Protein AF-A0A1V5ALS2-F1 (afdb_monomer_lite)

Secondary structure (DSSP, 8-state):
-EE-TT--EE-----SS----TTSHHHHHHHHTT--HHHHHHHHHHHHH---

Foldseek 3Di:
DDADPVRDDDDDDDDPDFDLPCPGPVNVVCVVVPHHSVNVVVVVVVVVPDDD

Structure (mmCIF, N/CA/C/O backbone):
data_AF-A0A1V5ALS2-F1
#
_entry.id   AF-A0A1V5ALS2-F1
#
loop_
_atom_site.group_PDB
_atom_site.id
_atom_site.type_symbol
_atom_site.label_atom_id
_atom_site.label_alt_id
_atom_site.label_comp_id
_atom_site.label_asym_id
_atom_site.label_entity_id
_atom_site.label_seq_id
_atom_site.pdbx_PDB_ins_code
_atom_site.Cartn_x
_atom_site.Cartn_y
_atom_site.Cartn_z
_atom_site.occupancy
_atom_site.B_iso_or_equiv
_atom_site.auth_seq_id
_atom_site.auth_comp_id
_atom_site.auth_asym_id
_atom_site.auth_atom_id
_atom_site.pdbx_PDB_model_num
ATOM 1 N N . MET A 1 1 ? -8.171 6.455 8.323 1.00 92.88 1 MET A N 1
ATOM 2 C CA . MET A 1 1 ? -9.580 6.620 8.761 1.00 92.88 1 MET A CA 1
ATOM 3 C C . MET A 1 1 ? -9.646 6.665 10.277 1.00 92.88 1 MET A C 1
ATOM 5 O O . MET A 1 1 ? -8.730 6.169 10.923 1.00 92.88 1 MET A O 1
ATOM 9 N N . ARG A 1 2 ? -10.701 7.244 10.847 1.00 96.88 2 ARG A N 1
ATOM 10 C CA . ARG A 1 2 ? -10.934 7.251 12.296 1.00 96.88 2 ARG A CA 1
ATOM 11 C C . ARG A 1 2 ? -12.386 6.890 12.582 1.00 96.88 2 ARG A C 1
ATOM 13 O O . ARG A 1 2 ? -13.260 7.289 11.820 1.00 96.88 2 ARG A O 1
ATOM 20 N N . LEU A 1 3 ? -12.626 6.132 13.645 1.00 97.94 3 LEU A N 1
ATOM 21 C CA . LEU A 1 3 ? -13.977 5.836 14.118 1.00 97.94 3 LEU A CA 1
ATOM 22 C C . LEU A 1 3 ? -14.406 6.903 15.134 1.00 97.94 3 LEU A C 1
ATOM 24 O O . LEU A 1 3 ? -13.579 7.334 15.941 1.00 97.94 3 LEU A O 1
ATOM 28 N N . ASN A 1 4 ? -15.664 7.344 15.077 1.00 96.94 4 ASN A N 1
ATOM 29 C CA . ASN A 1 4 ? -16.264 8.134 16.156 1.00 96.94 4 ASN A CA 1
ATOM 30 C C . ASN A 1 4 ? -16.663 7.222 17.342 1.00 96.94 4 ASN A C 1
ATOM 32 O O . ASN A 1 4 ? -16.456 6.009 17.297 1.00 96.94 4 ASN A O 1
ATOM 36 N N . GLU A 1 5 ? -17.251 7.797 18.393 1.00 97.62 5 GLU A N 1
ATOM 37 C CA . GLU A 1 5 ? -17.699 7.055 19.589 1.00 97.62 5 GLU A CA 1
ATOM 38 C C . GLU A 1 5 ? -18.759 5.980 19.285 1.00 97.62 5 GLU A C 1
ATOM 40 O O . GLU A 1 5 ? -18.858 4.983 19.993 1.00 97.62 5 GLU A O 1
ATOM 45 N N . GLU A 1 6 ? -19.506 6.141 18.193 1.00 97.94 6 GLU A N 1
ATOM 46 C CA . GLU A 1 6 ? -20.527 5.203 17.711 1.00 97.94 6 GLU A CA 1
ATOM 47 C C . GLU A 1 6 ? -19.952 4.151 16.741 1.00 97.94 6 GLU A C 1
ATOM 49 O O . GLU A 1 6 ? -20.694 3.365 16.154 1.00 97.94 6 GLU A O 1
ATOM 54 N N . GLY A 1 7 ? -18.632 4.140 16.519 1.00 97.75 7 GLY A N 1
ATOM 55 C CA . GLY A 1 7 ? -17.971 3.234 15.578 1.00 97.75 7 GLY A CA 1
ATOM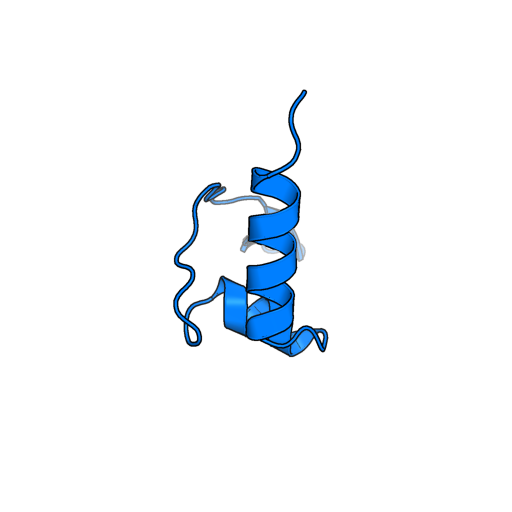 56 C C . GLY A 1 7 ? -18.129 3.620 14.103 1.00 97.75 7 GLY A C 1
ATOM 57 O O . GLY A 1 7 ? -17.716 2.864 13.223 1.00 97.75 7 GLY A O 1
ATOM 58 N N . ARG A 1 8 ? -18.696 4.791 13.791 1.00 97.88 8 ARG A N 1
ATOM 59 C CA . ARG A 1 8 ? -18.864 5.266 12.414 1.00 97.88 8 ARG A CA 1
ATOM 60 C C . ARG A 1 8 ? -17.516 5.706 11.832 1.00 97.88 8 ARG A C 1
ATOM 62 O O . ARG A 1 8 ? -16.829 6.517 12.457 1.00 97.88 8 ARG A O 1
ATOM 69 N N . PRO A 1 9 ? -17.124 5.227 10.638 1.00 97.69 9 PRO A N 1
ATOM 70 C CA . PRO A 1 9 ? -15.870 5.623 10.017 1.00 97.69 9 PRO A CA 1
ATOM 71 C C . PRO A 1 9 ? -15.944 7.019 9.394 1.00 97.69 9 PRO A C 1
ATOM 73 O O . PRO A 1 9 ? -16.899 7.364 8.701 1.00 97.69 9 PRO A O 1
ATOM 76 N N . HIS A 1 10 ? -14.878 7.791 9.588 1.00 97.75 10 HIS A N 1
ATOM 77 C CA . HIS A 1 10 ? -14.644 9.088 8.966 1.00 97.75 10 HIS A CA 1
ATOM 78 C C . HIS A 1 10 ? -13.284 9.106 8.251 1.00 97.75 10 HIS A C 1
ATOM 80 O O . HIS A 1 10 ? -12.271 8.598 8.758 1.00 97.75 10 HIS A O 1
ATOM 86 N N . ILE A 1 11 ? -13.266 9.695 7.051 1.00 96.69 11 ILE A N 1
ATOM 87 C CA . ILE A 1 11 ? -12.040 9.962 6.290 1.00 96.69 11 ILE A CA 1
ATOM 88 C C . ILE A 1 11 ? -11.328 11.140 6.954 1.00 96.69 11 ILE A C 1
ATOM 90 O O . ILE A 1 11 ? -11.955 12.141 7.286 1.00 96.69 11 ILE A O 1
ATOM 94 N N . ILE A 1 12 ? -10.025 10.987 7.174 1.00 96.19 12 ILE A N 1
ATOM 95 C CA . ILE A 1 12 ? -9.175 12.023 7.780 1.00 96.19 12 ILE A CA 1
ATOM 96 C C . ILE A 1 12 ? -8.229 12.645 6.758 1.00 96.19 12 ILE A C 1
ATOM 98 O O . ILE A 1 12 ? -7.885 13.811 6.882 1.00 96.19 12 ILE A O 1
ATOM 102 N N . ASP A 1 13 ? -7.821 11.851 5.773 1.00 95.94 13 ASP A N 1
ATOM 103 C CA . ASP A 1 13 ? -6.897 12.219 4.716 1.00 95.94 13 ASP A CA 1
ATOM 104 C C . ASP A 1 13 ? -7.019 11.197 3.579 1.00 95.94 13 ASP A C 1
ATOM 106 O O . ASP A 1 13 ? -7.447 10.055 3.806 1.00 95.94 13 ASP A O 1
ATOM 110 N N . VAL A 1 14 ? -6.638 11.618 2.379 1.00 95.56 14 VAL A N 1
ATOM 111 C CA . VAL A 1 14 ? -6.459 10.770 1.204 1.00 95.56 14 VAL A CA 1
ATOM 112 C C . VAL A 1 14 ? -5.099 11.122 0.624 1.00 95.56 14 VAL A C 1
ATOM 114 O O . VAL A 1 14 ? -4.924 12.209 0.082 1.00 95.56 14 VAL A O 1
ATOM 117 N N . ASN A 1 15 ? -4.149 10.193 0.716 1.00 95.69 15 ASN A N 1
ATOM 118 C CA . ASN A 1 15 ? -2.846 10.346 0.086 1.00 95.69 15 ASN A CA 1
ATOM 119 C C . ASN A 1 15 ? -2.843 9.612 -1.268 1.00 95.69 15 ASN A C 1
ATOM 121 O O . ASN A 1 15 ? -2.775 8.383 -1.271 1.00 95.69 15 ASN A O 1
ATOM 125 N N . PRO A 1 16 ? -2.931 10.325 -2.406 1.00 95.81 16 PRO A N 1
ATOM 126 C CA . PRO A 1 16 ? -2.943 9.705 -3.729 1.00 95.81 16 PRO A CA 1
ATOM 127 C C . PRO A 1 16 ? -1.565 9.196 -4.180 1.00 95.81 16 PRO A C 1
ATOM 129 O O . PRO A 1 16 ? -1.506 8.399 -5.108 1.00 95.81 16 PRO A O 1
ATOM 132 N N . ASN A 1 17 ? -0.470 9.637 -3.548 1.00 96.44 17 ASN A N 1
ATOM 133 C CA . ASN A 1 17 ? 0.891 9.187 -3.846 1.00 96.44 17 ASN A CA 1
ATOM 134 C C . ASN A 1 17 ? 1.612 8.801 -2.540 1.00 96.44 17 ASN A C 1
ATOM 136 O O . ASN A 1 17 ? 2.469 9.550 -2.056 1.00 96.44 17 ASN A O 1
ATOM 140 N N . PRO A 1 18 ? 1.203 7.688 -1.904 1.00 96.94 18 PRO A N 1
ATOM 141 C CA . PRO A 1 18 ? 1.831 7.211 -0.680 1.00 96.94 18 PRO A CA 1
ATOM 142 C C . PRO A 1 18 ? 3.275 6.766 -0.922 1.00 96.94 18 PRO A C 1
ATOM 144 O O . PRO A 1 18 ? 3.686 6.508 -2.049 1.00 96.94 18 PRO A O 1
ATOM 147 N N . ASP A 1 19 ? 4.039 6.658 0.164 1.00 97.81 19 ASP A N 1
ATOM 148 C CA . ASP A 1 19 ? 5.363 6.042 0.125 1.00 97.81 19 ASP A CA 1
ATOM 149 C C . ASP A 1 19 ? 5.258 4.583 -0.35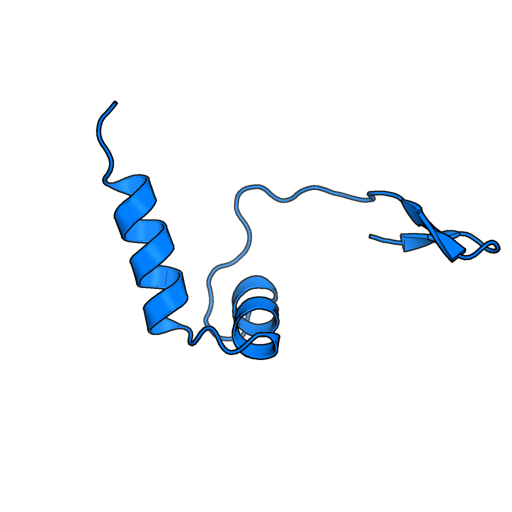7 1.00 97.81 19 ASP A C 1
ATOM 151 O O . ASP A 1 19 ? 4.367 3.839 0.074 1.00 97.81 19 ASP A O 1
ATOM 155 N N . ILE A 1 20 ? 6.158 4.206 -1.265 1.00 96.81 20 ILE A N 1
ATOM 156 C CA . ILE A 1 20 ? 6.221 2.890 -1.907 1.00 96.81 20 ILE A CA 1
ATOM 157 C C . ILE A 1 20 ? 7.404 2.054 -1.413 1.00 96.81 20 ILE A C 1
ATOM 159 O O . ILE A 1 20 ? 7.660 1.004 -1.989 1.00 96.81 20 ILE A O 1
ATOM 163 N N . ASP A 1 21 ? 8.135 2.486 -0.381 1.00 98.38 21 ASP A N 1
ATOM 164 C CA . ASP A 1 21 ? 9.138 1.632 0.263 1.00 98.38 21 ASP A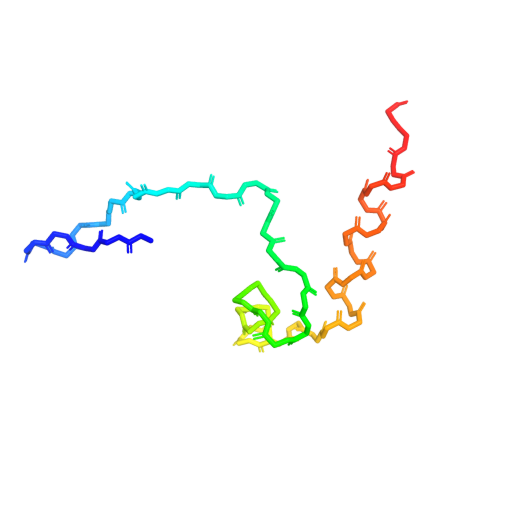 CA 1
ATOM 165 C C . ASP A 1 21 ? 8.521 0.284 0.705 1.00 98.38 21 ASP A C 1
ATOM 167 O O . ASP A 1 21 ? 7.343 0.205 1.074 1.00 98.38 21 ASP A O 1
ATOM 171 N N . CYS A 1 22 ? 9.298 -0.804 0.659 1.00 97.81 22 CYS A N 1
ATOM 172 C CA . CYS A 1 22 ? 8.795 -2.150 0.954 1.00 97.81 22 CYS A CA 1
ATOM 173 C C . CYS A 1 22 ? 8.367 -2.349 2.418 1.00 97.81 22 CYS A C 1
ATOM 175 O O . CYS A 1 22 ? 7.637 -3.301 2.712 1.00 97.81 22 CYS A O 1
ATOM 177 N N . GLU A 1 23 ? 8.763 -1.433 3.303 1.00 97.94 23 GLU A N 1
ATOM 178 C CA . GLU A 1 23 ? 8.362 -1.374 4.708 1.00 97.94 23 GLU A CA 1
ATOM 179 C C . GLU A 1 23 ? 7.397 -0.203 4.999 1.00 97.94 23 GLU A C 1
ATOM 181 O O . GLU A 1 23 ? 7.041 0.049 6.153 1.00 97.94 23 GLU A O 1
ATOM 186 N N . ALA A 1 24 ? 6.923 0.510 3.970 1.00 98.19 24 ALA A N 1
ATOM 187 C CA . ALA A 1 24 ? 5.926 1.567 4.111 1.00 98.19 24 ALA A CA 1
ATOM 188 C C . ALA A 1 24 ? 4.498 1.021 4.283 1.00 98.19 24 ALA A C 1
ATOM 190 O O . ALA A 1 24 ? 4.177 -0.137 4.003 1.00 98.19 24 ALA A O 1
ATOM 191 N N . GLY A 1 25 ? 3.589 1.903 4.713 1.00 97.25 25 GLY A N 1
ATOM 192 C CA . GLY A 1 25 ? 2.204 1.544 5.030 1.00 97.25 25 GLY A CA 1
ATOM 193 C C . GLY A 1 25 ? 1.426 0.912 3.869 1.00 97.25 25 GLY A C 1
ATOM 194 O O . GLY A 1 25 ? 0.625 0.010 4.115 1.00 97.25 25 GLY A O 1
ATOM 195 N N . LEU A 1 26 ? 1.672 1.332 2.619 1.00 97.81 26 LEU A N 1
ATOM 196 C CA . LEU A 1 26 ? 1.035 0.726 1.444 1.00 97.81 26 LEU A CA 1
ATOM 197 C C . LEU A 1 26 ? 1.469 -0.738 1.274 1.00 97.81 26 LEU A C 1
ATOM 199 O O . LEU A 1 26 ? 0.618 -1.617 1.140 1.00 97.81 26 LEU A O 1
ATOM 203 N N . ALA A 1 27 ? 2.778 -1.001 1.333 1.00 98.31 27 ALA A N 1
ATOM 204 C CA . ALA A 1 27 ? 3.340 -2.341 1.187 1.00 98.31 27 ALA A CA 1
ATOM 205 C C . ALA A 1 27 ? 2.903 -3.272 2.330 1.00 98.31 27 ALA A C 1
ATOM 207 O O . ALA A 1 27 ? 2.529 -4.420 2.089 1.00 98.31 27 ALA A O 1
ATOM 208 N N . ILE A 1 28 ? 2.864 -2.765 3.567 1.00 98.31 28 ILE A N 1
ATOM 209 C CA . ILE A 1 28 ? 2.363 -3.511 4.731 1.00 98.31 28 ILE A CA 1
ATOM 210 C C . ILE A 1 28 ? 0.884 -3.883 4.549 1.00 98.31 28 ILE A C 1
ATOM 212 O O . ILE A 1 28 ? 0.499 -5.029 4.791 1.00 98.31 28 ILE A O 1
ATOM 216 N N . ALA A 1 29 ? 0.047 -2.939 4.106 1.00 97.94 29 ALA A N 1
ATOM 217 C CA . ALA A 1 29 ? -1.373 -3.190 3.874 1.00 97.94 29 ALA A CA 1
ATOM 218 C C . ALA A 1 29 ? -1.599 -4.226 2.759 1.00 97.94 29 ALA A C 1
ATOM 220 O O . ALA A 1 29 ? -2.395 -5.146 2.944 1.00 97.94 29 ALA A O 1
ATOM 221 N N . ALA A 1 30 ? -0.866 -4.131 1.647 1.00 98.25 30 ALA A N 1
ATOM 222 C CA . ALA A 1 30 ? -0.914 -5.105 0.556 1.00 98.25 30 ALA A CA 1
ATOM 223 C C . ALA A 1 30 ? -0.524 -6.516 1.036 1.00 98.25 30 ALA A C 1
ATOM 225 O O . ALA A 1 30 ? -1.274 -7.477 0.839 1.00 98.25 30 ALA A O 1
ATOM 226 N N . ARG A 1 31 ? 0.580 -6.630 1.786 1.00 98.44 31 ARG A N 1
ATOM 227 C CA . ARG A 1 31 ? 1.041 -7.906 2.355 1.00 98.44 31 ARG A CA 1
ATOM 228 C C . ARG A 1 31 ? 0.011 -8.519 3.304 1.00 98.44 31 ARG A C 1
ATOM 230 O O . ARG A 1 31 ? -0.177 -9.732 3.305 1.00 98.44 31 ARG A O 1
ATOM 237 N N . SER A 1 32 ? -0.714 -7.695 4.069 1.00 98.38 32 SER A N 1
ATOM 238 C CA . SER A 1 32 ? -1.762 -8.169 4.990 1.00 98.38 32 SER A CA 1
ATOM 239 C C . SER A 1 32 ? -2.918 -8.908 4.302 1.00 98.38 32 SER A C 1
ATOM 241 O O . SER A 1 32 ? -3.615 -9.687 4.951 1.00 98.38 32 SER A O 1
ATOM 243 N N . VAL A 1 33 ? -3.098 -8.699 2.993 1.00 98.25 33 VAL A N 1
ATOM 244 C CA . VAL A 1 33 ? -4.104 -9.379 2.164 1.00 98.25 33 VAL A CA 1
ATOM 245 C C . VAL A 1 33 ? -3.481 -10.352 1.152 1.00 98.25 33 VAL A C 1
ATOM 247 O O . VAL A 1 33 ? -4.173 -10.829 0.258 1.00 98.25 33 VAL A O 1
ATOM 250 N N . GLY A 1 34 ? -2.193 -10.683 1.311 1.00 98.31 34 GLY A N 1
ATOM 251 C CA . GLY A 1 34 ? -1.478 -11.666 0.492 1.00 98.31 34 GLY A CA 1
ATOM 252 C C . GLY A 1 34 ? -0.904 -11.131 -0.822 1.00 98.31 34 GLY A C 1
ATOM 253 O O . GLY A 1 34 ? -0.588 -11.928 -1.699 1.00 98.31 34 GLY A O 1
ATOM 254 N N . VAL A 1 35 ? -0.780 -9.810 -0.975 1.00 98.56 35 VAL A N 1
ATOM 255 C CA . VAL A 1 35 ? -0.111 -9.190 -2.129 1.00 98.56 35 VAL A CA 1
ATOM 256 C C . VAL A 1 35 ? 1.336 -8.886 -1.757 1.00 98.56 35 VAL A C 1
ATOM 258 O O . VAL A 1 35 ? 1.603 -8.030 -0.910 1.00 98.56 35 VAL A O 1
ATOM 261 N N . GLU A 1 36 ? 2.276 -9.588 -2.386 1.00 98.44 36 GLU A N 1
ATOM 262 C CA . GLU A 1 36 ? 3.701 -9.389 -2.139 1.00 98.44 36 GLU A CA 1
ATOM 263 C C . GLU A 1 36 ? 4.221 -8.117 -2.818 1.00 98.44 36 GLU A C 1
ATOM 265 O O . GLU A 1 36 ? 3.669 -7.620 -3.801 1.00 98.44 36 GLU A O 1
ATOM 270 N N . TYR A 1 37 ? 5.317 -7.571 -2.287 1.00 98.50 37 TYR A N 1
ATOM 271 C CA . TYR A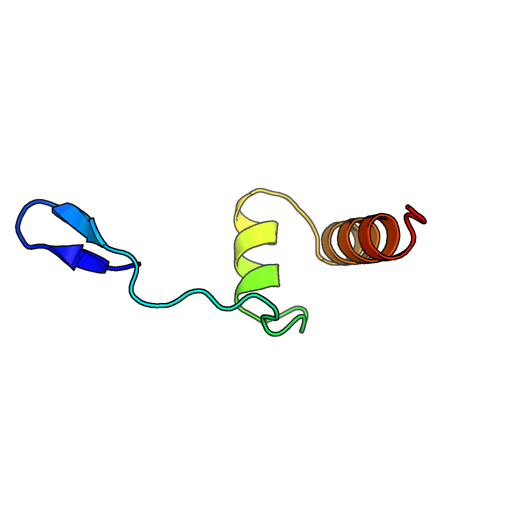 1 37 ? 5.860 -6.290 -2.743 1.00 98.50 37 TYR A CA 1
ATOM 272 C C . TYR A 1 37 ? 6.174 -6.240 -4.256 1.00 98.50 37 TYR A C 1
ATOM 274 O O . TYR A 1 37 ? 5.788 -5.261 -4.896 1.00 98.50 37 TYR A O 1
ATOM 282 N N . PRO A 1 38 ? 6.804 -7.263 -4.874 1.00 98.56 38 PRO A N 1
ATOM 283 C CA . PRO A 1 38 ? 7.033 -7.256 -6.319 1.00 98.56 38 PRO A CA 1
ATOM 284 C C . PRO A 1 38 ? 5.736 -7.197 -7.137 1.00 98.56 38 PRO A C 1
ATOM 286 O O . PRO A 1 38 ? 5.699 -6.493 -8.144 1.00 98.56 38 PRO A O 1
ATOM 289 N N . ASP A 1 39 ? 4.677 -7.876 -6.686 1.00 98.56 39 ASP A N 1
ATOM 290 C CA . ASP A 1 39 ? 3.381 -7.908 -7.372 1.00 98.56 39 ASP A CA 1
ATOM 291 C C . ASP A 1 39 ? 2.669 -6.552 -7.273 1.00 98.56 39 ASP A C 1
ATOM 293 O O . ASP A 1 39 ? 2.114 -6.065 -8.258 1.00 98.56 39 ASP A O 1
ATOM 297 N N . LEU A 1 40 ? 2.749 -5.897 -6.107 1.00 98.25 40 LEU A N 1
ATOM 298 C CA . LEU A 1 40 ? 2.244 -4.535 -5.910 1.00 98.25 40 LEU A CA 1
ATOM 299 C C . LEU A 1 40 ? 2.907 -3.545 -6.879 1.00 98.25 40 LEU A C 1
ATOM 301 O O . LEU A 1 40 ? 2.217 -2.775 -7.547 1.00 98.25 40 LEU A O 1
ATOM 305 N N . ILE A 1 41 ? 4.241 -3.561 -6.968 1.00 98.19 41 ILE A N 1
ATOM 306 C CA . ILE A 1 41 ? 4.981 -2.648 -7.850 1.00 98.19 41 ILE A CA 1
ATOM 307 C C . ILE A 1 41 ? 4.708 -2.959 -9.325 1.00 98.19 41 ILE A C 1
ATOM 309 O O . ILE A 1 41 ? 4.551 -2.029 -10.116 1.00 98.19 41 ILE A O 1
ATOM 313 N N . ALA A 1 42 ? 4.611 -4.239 -9.697 1.00 97.88 42 ALA A N 1
ATOM 314 C CA . ALA A 1 42 ? 4.264 -4.639 -11.057 1.00 97.88 42 ALA A CA 1
ATOM 315 C C . ALA A 1 42 ? 2.884 -4.104 -11.469 1.00 97.88 42 ALA A C 1
ATOM 317 O O . ALA A 1 42 ? 2.774 -3.507 -12.536 1.00 97.88 42 ALA A O 1
ATOM 318 N N . ALA A 1 43 ? 1.873 -4.233 -10.604 1.00 96.94 43 ALA A N 1
ATOM 319 C CA . ALA A 1 43 ? 0.528 -3.723 -10.869 1.00 96.94 43 ALA A CA 1
ATOM 320 C C . ALA A 1 43 ? 0.503 -2.193 -11.043 1.00 96.94 43 ALA A C 1
ATOM 322 O O . ALA A 1 43 ? -0.136 -1.688 -11.964 1.00 96.94 43 ALA A O 1
ATOM 323 N N . ILE A 1 44 ? 1.234 -1.449 -10.201 1.00 96.56 44 ILE A N 1
ATOM 324 C CA . ILE A 1 44 ? 1.349 0.016 -10.320 1.00 96.56 44 ILE A CA 1
ATOM 325 C C . ILE A 1 44 ? 2.033 0.407 -11.638 1.00 96.56 44 ILE A C 1
ATOM 327 O O . ILE A 1 44 ? 1.587 1.326 -12.322 1.00 96.56 44 ILE A O 1
ATOM 331 N N . ALA A 1 45 ? 3.122 -0.274 -12.002 1.00 96.50 45 ALA A N 1
ATOM 332 C CA . ALA A 1 45 ? 3.857 0.009 -13.231 1.00 96.50 45 ALA A CA 1
ATOM 333 C C . ALA A 1 45 ? 3.047 -0.341 -14.488 1.00 96.50 45 ALA A C 1
ATOM 335 O O . ALA A 1 45 ? 3.114 0.391 -15.475 1.00 96.50 45 ALA A O 1
ATOM 336 N N . GLU A 1 46 ? 2.285 -1.437 -14.450 1.00 96.69 46 GLU A N 1
ATOM 337 C CA . 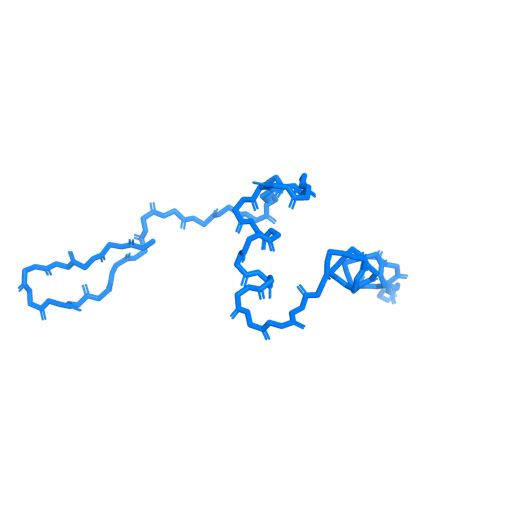GLU A 1 46 ? 1.381 -1.837 -15.526 1.00 96.69 46 GLU A CA 1
ATOM 338 C C . GLU A 1 46 ? 0.305 -0.772 -15.746 1.00 96.69 46 GLU A C 1
ATOM 340 O O . GLU A 1 46 ? 0.194 -0.266 -16.864 1.00 96.69 46 GLU A O 1
ATOM 345 N N . ASP A 1 47 ? -0.393 -0.355 -14.686 1.00 94.44 47 ASP A N 1
ATOM 346 C CA . ASP A 1 47 ? -1.419 0.694 -14.744 1.00 94.44 47 ASP A CA 1
ATOM 347 C C . ASP A 1 47 ? -0.852 2.019 -15.280 1.00 94.44 47 ASP A C 1
ATOM 349 O O . ASP A 1 47 ? -1.383 2.594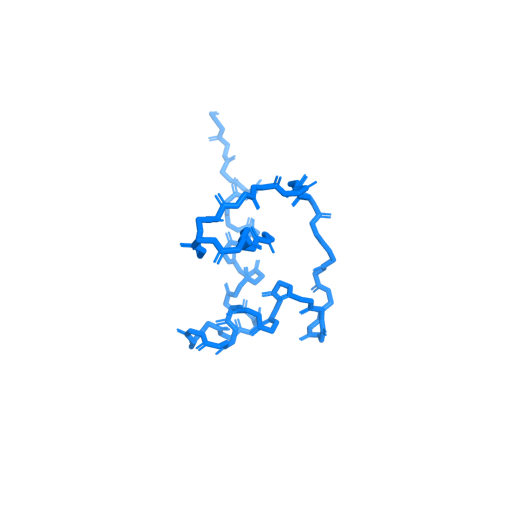 -16.228 1.00 94.44 47 ASP A O 1
ATOM 353 N N . ALA A 1 48 ? 0.311 2.445 -14.779 1.00 92.88 48 ALA A N 1
ATOM 354 C CA . ALA A 1 48 ? 0.984 3.658 -15.243 1.00 92.88 48 ALA A CA 1
ATOM 355 C C . ALA A 1 48 ? 1.468 3.583 -16.706 1.00 92.88 48 ALA A C 1
ATOM 357 O O . ALA A 1 48 ? 1.750 4.614 -17.321 1.00 92.88 48 ALA A O 1
ATOM 358 N N . SER A 1 49 ? 1.611 2.375 -17.261 1.00 91.62 49 SER A N 1
ATOM 359 C CA . SER A 1 49 ? 2.034 2.153 -18.648 1.00 91.62 49 SER A CA 1
ATOM 360 C C . SER A 1 49 ? 0.871 2.108 -19.641 1.00 91.62 49 SER A C 1
ATOM 362 O O . SER A 1 49 ? 1.108 2.153 -20.856 1.00 91.62 49 SER A O 1
ATOM 364 N N . LEU A 1 50 ? -0.372 2.045 -19.147 1.00 82.06 50 LEU A N 1
ATOM 365 C CA . LEU A 1 50 ? -1.563 2.118 -19.980 1.00 82.06 50 LEU A CA 1
ATOM 366 C C . LEU A 1 50 ? -1.601 3.488 -20.667 1.00 82.06 50 LEU A C 1
ATOM 368 O O . LEU A 1 50 ? -1.584 4.539 -20.030 1.00 82.06 50 LEU A O 1
ATOM 372 N N . LYS A 1 51 ? -1.615 3.473 -22.001 1.00 67.56 51 LYS A N 1
ATOM 373 C CA . LYS A 1 51 ? -1.863 4.672 -22.803 1.00 67.56 51 LYS A CA 1
ATOM 374 C C . LYS A 1 51 ? -3.367 4.799 -23.004 1.00 67.56 51 LYS A C 1
ATOM 376 O O . LYS A 1 51 ? -3.983 3.827 -23.441 1.00 67.56 51 LYS A O 1
ATOM 381 N N . GLU A 1 52 ? -3.914 5.972 -22.692 1.00 63.41 52 GLU A N 1
ATOM 382 C CA . GLU A 1 52 ? -5.281 6.354 -23.081 1.00 63.41 52 GLU A CA 1
ATOM 383 C C . GLU A 1 52 ? -5.474 6.339 -24.605 1.00 63.41 52 GLU A C 1
ATOM 385 O O . GLU A 1 52 ? -4.517 6.695 -25.340 1.00 63.41 52 GLU A O 1
#

Sequence (52 aa):
MRLNEEGRPHIIDVNPNPDIDCEAGLAIAARSVGVEYPDLIAAIAEDASLKE

Radius of gyration: 14.42 Å; chains: 1; bounding box: 30×24×43 Å

pLDDT: mean 95.66, std 6.57, range [63.41, 98.56]